Protein AF-W1Y046-F1 (afdb_monomer_lite)

Radius of gyration: 13.6 Å; chains: 1; bounding box: 36×24×29 Å

Foldseek 3Di:
DDADPLWDDPPDFFHDWDWDADPPLRAIEIETETQDPDDPPVVVVVCVVVVVDVRYPYYHYFHDNDGDPDRGDPD

Sequence (75 aa):
PAKKDGKLFKHGILRHIVIRKAFKTDEVMVILVTTNKKIPYVNELIDSLNSNNNSIKSIVQNINDKDTNLVMGEK

Secondary structure (DSSP, 8-state):
--EETTEE-TT-SEEEEEEEE-TTT--EEEEEEESSSPPTTHHHHHHHHHHT-TTEEEEEEEE--S-SS-SS---

pLDDT: mean 87.61, std 8.89, range [57.91, 96.06]

Organism: NCBI:txid408170

Structure (mmCIF, N/CA/C/O backbone):
data_AF-W1Y046-F1
#
_entry.id   AF-W1Y046-F1
#
loop_
_atom_site.group_PDB
_atom_site.id
_atom_site.type_symbol
_atom_site.label_atom_id
_atom_site.label_alt_id
_atom_site.label_comp_id
_atom_site.label_asym_id
_atom_site.label_entity_id
_atom_site.label_seq_id
_atom_site.pdbx_PDB_ins_code
_atom_site.Cartn_x
_atom_site.Cartn_y
_atom_site.Cartn_z
_atom_site.occupancy
_atom_site.B_iso_or_equiv
_atom_site.auth_seq_id
_atom_site.auth_comp_id
_atom_site.auth_asym_id
_atom_site.auth_atom_id
_atom_site.pdbx_PDB_model_num
ATOM 1 N N . PRO A 1 1 ? 9.245 -4.890 -3.463 1.00 61.31 1 PRO A N 1
ATOM 2 C CA . PRO A 1 1 ? 10.706 -4.912 -3.328 1.00 61.31 1 PRO A CA 1
ATOM 3 C C . PRO A 1 1 ? 11.202 -4.011 -2.195 1.00 61.31 1 PRO A C 1
ATOM 5 O O . PRO A 1 1 ? 11.103 -2.790 -2.278 1.00 61.31 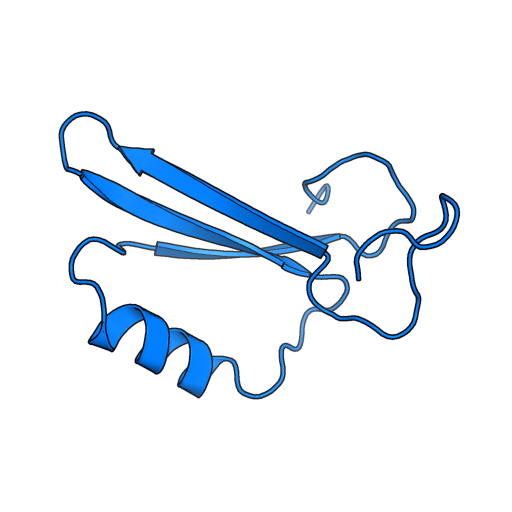1 PRO A O 1
ATOM 8 N N . ALA A 1 2 ? 11.768 -4.629 -1.160 1.00 63.25 2 ALA A N 1
ATOM 9 C CA . ALA A 1 2 ? 12.735 -3.943 -0.314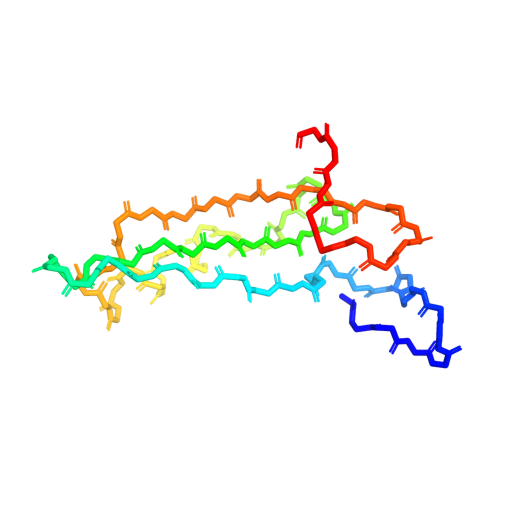 1.00 63.25 2 ALA A CA 1
ATOM 10 C C . ALA A 1 2 ? 13.964 -3.562 -1.163 1.00 63.25 2 ALA A C 1
ATOM 12 O O .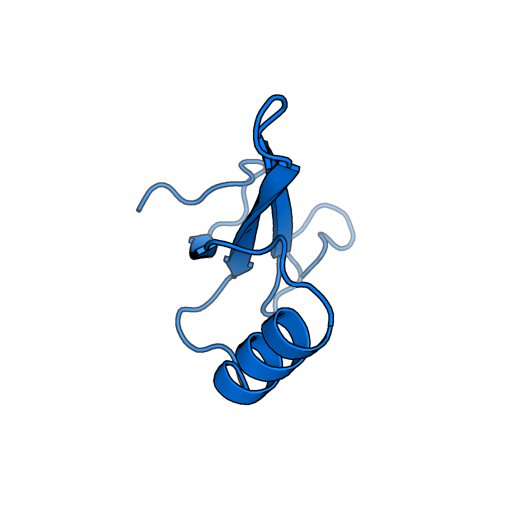 ALA A 1 2 ? 14.257 -4.219 -2.170 1.00 63.25 2 ALA A O 1
ATOM 13 N N . LYS A 1 3 ? 14.676 -2.496 -0.787 1.00 70.19 3 LYS A N 1
ATOM 14 C CA . LYS A 1 3 ? 15.989 -2.220 -1.377 1.00 70.19 3 LYS A CA 1
ATOM 15 C C . LYS A 1 3 ? 16.935 -3.368 -1.017 1.00 70.19 3 LYS A C 1
ATOM 17 O O . LYS A 1 3 ? 16.995 -3.760 0.145 1.00 70.19 3 LYS A O 1
ATOM 22 N N . LYS A 1 4 ? 17.661 -3.895 -2.002 1.00 71.38 4 LYS A N 1
ATOM 23 C CA . LYS A 1 4 ? 18.757 -4.848 -1.794 1.00 71.38 4 LYS A CA 1
ATOM 24 C C . LYS A 1 4 ? 20.050 -4.111 -2.132 1.00 71.38 4 LYS A C 1
ATOM 26 O O . LYS A 1 4 ? 20.165 -3.571 -3.230 1.00 71.38 4 LYS A O 1
ATOM 31 N N . ASP A 1 5 ? 20.958 -4.007 -1.166 1.00 81.38 5 ASP A N 1
ATOM 32 C CA . ASP A 1 5 ? 22.246 -3.308 -1.312 1.00 81.38 5 ASP A CA 1
ATOM 33 C C . ASP A 1 5 ? 22.098 -1.843 -1.777 1.00 81.38 5 ASP A C 1
ATOM 35 O O . ASP A 1 5 ? 22.800 -1.360 -2.663 1.00 81.38 5 ASP A O 1
ATOM 39 N N . GLY A 1 6 ? 21.107 -1.133 -1.222 1.00 73.00 6 GLY A N 1
ATOM 40 C CA . GLY A 1 6 ? 20.832 0.276 -1.536 1.00 73.00 6 GLY A CA 1
ATOM 41 C C . GLY A 1 6 ? 20.109 0.526 -2.865 1.00 73.00 6 GLY A C 1
ATOM 42 O O . GLY A 1 6 ? 19.660 1.650 -3.100 1.00 73.00 6 GLY A O 1
ATOM 43 N N . LYS A 1 7 ? 19.920 -0.507 -3.694 1.00 74.06 7 LYS A N 1
ATOM 44 C CA . LYS A 1 7 ? 19.218 -0.431 -4.983 1.00 74.06 7 LYS A CA 1
ATOM 45 C C . LYS A 1 7 ? 17.823 -1.028 -4.903 1.00 74.06 7 LYS A C 1
ATOM 47 O O . LYS A 1 7 ? 17.577 -1.990 -4.168 1.00 74.06 7 LYS A O 1
ATOM 52 N N . LEU A 1 8 ? 16.900 -0.487 -5.691 1.00 78.00 8 LEU A N 1
ATOM 53 C CA . LEU A 1 8 ? 15.568 -1.069 -5.813 1.00 78.00 8 LEU A CA 1
ATOM 54 C C . LEU A 1 8 ? 15.651 -2.492 -6.391 1.00 78.00 8 LEU A C 1
ATOM 56 O O . LEU A 1 8 ? 16.170 -2.709 -7.488 1.00 78.00 8 LEU A O 1
ATOM 60 N N . PHE A 1 9 ? 15.109 -3.475 -5.669 1.00 80.44 9 PHE A N 1
ATOM 61 C CA . PHE A 1 9 ? 15.045 -4.846 -6.167 1.00 80.44 9 PHE A CA 1
ATOM 62 C C . PHE A 1 9 ? 14.051 -4.949 -7.337 1.00 80.44 9 PHE A C 1
ATOM 64 O O . PHE A 1 9 ? 12.854 -4.722 -7.168 1.00 80.44 9 PHE A O 1
ATOM 71 N N . LYS A 1 10 ? 14.537 -5.303 -8.533 1.00 73.38 10 LYS A N 1
ATOM 72 C CA . LYS A 1 10 ? 13.744 -5.264 -9.779 1.00 73.38 10 LYS A CA 1
ATOM 73 C C . LYS A 1 10 ? 12.638 -6.323 -9.876 1.00 73.38 10 LYS A C 1
ATOM 75 O O . LYS A 1 10 ? 11.727 -6.163 -10.678 1.00 73.38 10 LYS A O 1
ATOM 80 N N . HIS A 1 11 ? 12.695 -7.392 -9.082 1.00 79.62 11 HIS A N 1
ATOM 81 C CA . HIS A 1 11 ? 11.780 -8.538 -9.202 1.00 79.62 11 HIS A CA 1
ATOM 82 C C . HIS A 1 11 ? 10.681 -8.578 -8.128 1.00 79.62 11 HIS A C 1
ATOM 84 O O . HIS A 1 11 ? 10.152 -9.640 -7.823 1.00 79.62 11 HIS A O 1
ATOM 90 N N . GLY A 1 12 ? 10.320 -7.435 -7.533 1.00 84.94 12 GLY A N 1
ATOM 91 C CA . GL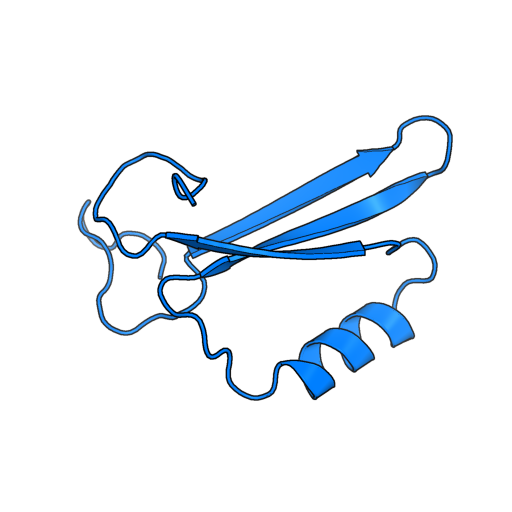Y A 1 12 ? 9.237 -7.359 -6.547 1.00 84.94 12 GLY A CA 1
ATOM 92 C C . GLY A 1 12 ? 8.211 -6.277 -6.871 1.00 84.94 12 GLY A C 1
ATOM 93 O O . GLY A 1 12 ? 8.553 -5.252 -7.454 1.00 84.94 12 GLY A O 1
ATOM 94 N N . ILE A 1 13 ? 6.968 -6.479 -6.424 1.00 90.56 13 ILE A N 1
ATOM 95 C CA . ILE A 1 13 ? 5.852 -5.551 -6.683 1.00 90.56 13 ILE A CA 1
ATOM 96 C C . ILE A 1 13 ? 5.630 -4.590 -5.507 1.00 90.56 13 ILE A C 1
ATOM 98 O O . ILE A 1 13 ? 5.603 -3.382 -5.700 1.00 90.56 13 ILE A O 1
ATOM 102 N N . LEU A 1 14 ? 5.549 -5.087 -4.270 1.00 90.50 14 LEU A N 1
ATOM 103 C CA . LEU A 1 14 ? 5.198 -4.279 -3.090 1.00 90.50 14 LEU A CA 1
ATOM 104 C C . LEU A 1 14 ? 6.420 -3.649 -2.404 1.00 90.50 14 LEU A C 1
ATOM 106 O O . LEU A 1 14 ? 7.251 -4.374 -1.861 1.00 90.50 14 LEU A O 1
ATOM 110 N N . ARG A 1 15 ? 6.556 -2.321 -2.425 1.00 90.56 15 ARG A N 1
ATOM 111 C CA . ARG A 1 15 ? 7.678 -1.572 -1.820 1.00 90.56 15 ARG A CA 1
ATOM 112 C C . ARG A 1 15 ? 7.472 -1.300 -0.337 1.00 90.56 15 ARG A C 1
ATOM 114 O O . ARG A 1 15 ? 8.352 -1.594 0.462 1.00 90.56 15 ARG A O 1
ATOM 121 N N . HIS A 1 16 ? 6.316 -0.738 0.002 1.00 91.19 16 HIS A N 1
ATOM 122 C CA . HIS A 1 16 ? 5.960 -0.335 1.357 1.00 91.19 16 HIS A CA 1
ATOM 123 C C . HIS A 1 16 ? 4.479 -0.608 1.602 1.00 91.19 16 HIS A C 1
ATOM 125 O O . HIS A 1 16 ? 3.667 -0.545 0.678 1.00 91.19 16 HIS A O 1
ATOM 131 N N . ILE A 1 17 ? 4.137 -0.856 2.862 1.00 93.44 17 ILE A N 1
ATOM 132 C CA . ILE A 1 17 ? 2.764 -0.802 3.354 1.00 93.44 17 ILE A CA 1
ATOM 133 C C . ILE A 1 17 ? 2.722 0.367 4.328 1.00 93.44 17 ILE A C 1
ATOM 135 O O . ILE A 1 17 ? 3.445 0.367 5.324 1.00 93.44 17 ILE A O 1
ATOM 139 N N . VAL A 1 18 ? 1.908 1.373 4.028 1.00 94.62 18 VAL A N 1
ATOM 140 C CA . VAL A 1 18 ? 1.679 2.496 4.936 1.00 94.62 18 VAL A CA 1
ATOM 141 C C . VAL A 1 18 ? 0.310 2.314 5.562 1.00 94.62 18 VAL A C 1
ATOM 143 O O . VAL A 1 18 ? -0.689 2.196 4.860 1.00 94.62 18 VAL A O 1
ATOM 146 N N . ILE A 1 19 ? 0.273 2.294 6.888 1.00 94.06 19 ILE A N 1
ATOM 147 C CA . ILE A 1 19 ? -0.960 2.195 7.658 1.00 94.06 19 ILE A CA 1
ATOM 148 C C . ILE A 1 19 ? -1.216 3.551 8.299 1.00 94.06 19 ILE A C 1
ATOM 150 O O . ILE A 1 19 ? -0.352 4.090 8.992 1.00 94.06 19 ILE A O 1
ATOM 154 N N . ARG A 1 20 ? -2.401 4.109 8.066 1.00 94.50 20 ARG A N 1
ATOM 155 C CA . ARG A 1 20 ? -2.897 5.274 8.802 1.00 94.50 20 ARG A CA 1
ATOM 156 C C . ARG A 1 20 ? -4.073 4.828 9.646 1.00 94.50 20 ARG A C 1
ATOM 158 O O . ARG A 1 20 ? -4.968 4.167 9.134 1.00 94.50 20 ARG A O 1
ATOM 165 N N . LYS A 1 21 ? -4.065 5.197 10.921 1.00 94.12 21 LYS A N 1
ATOM 166 C CA . LYS A 1 21 ? -5.135 4.885 11.863 1.00 94.12 21 LYS A CA 1
ATOM 167 C C . LYS A 1 21 ? -5.699 6.180 12.430 1.00 94.12 21 LYS A C 1
ATOM 169 O O . LYS A 1 21 ? -4.941 7.016 12.923 1.00 94.12 21 LYS A O 1
ATOM 174 N N . ALA A 1 22 ? -7.008 6.358 12.343 1.00 94.38 22 ALA A N 1
ATOM 175 C CA . ALA A 1 22 ? -7.695 7.487 12.940 1.00 94.38 22 ALA A CA 1
ATOM 176 C C . ALA A 1 22 ? -7.736 7.312 14.462 1.00 94.38 22 ALA A C 1
ATOM 178 O O . ALA A 1 22 ? -8.227 6.309 14.972 1.00 94.38 22 ALA A O 1
ATOM 179 N N . PHE A 1 23 ? -7.236 8.306 15.197 1.00 92.31 23 PHE A N 1
ATOM 180 C CA . PHE A 1 23 ? -7.121 8.220 16.655 1.00 92.31 23 PHE A CA 1
ATOM 181 C C . PHE A 1 23 ? -8.481 8.117 17.361 1.00 92.31 23 PHE A C 1
ATOM 183 O O . PHE A 1 23 ? -8.606 7.434 18.369 1.00 92.31 23 PHE A O 1
ATOM 190 N N . LYS A 1 24 ? -9.509 8.787 16.826 1.00 94.38 24 LYS A N 1
ATOM 191 C CA . LYS A 1 24 ? -10.839 8.857 17.448 1.00 94.38 24 LYS A CA 1
ATOM 192 C C . LYS A 1 24 ? -11.780 7.728 17.019 1.00 94.38 24 LYS A C 1
ATOM 194 O O . LYS A 1 24 ? -12.592 7.297 17.826 1.00 94.38 24 LYS A O 1
ATOM 199 N N . THR A 1 25 ? -11.716 7.298 15.758 1.00 93.12 25 THR A N 1
ATOM 200 C CA . THR A 1 25 ? -12.670 6.334 15.176 1.00 93.12 25 THR A CA 1
ATOM 201 C C . THR A 1 25 ? -12.106 4.922 15.049 1.00 93.12 25 THR A C 1
ATOM 203 O O . THR A 1 25 ? -12.835 4.019 14.658 1.00 93.12 25 THR A O 1
ATOM 206 N N . ASP A 1 26 ? -10.821 4.723 15.361 1.00 91.12 26 ASP A N 1
ATOM 207 C CA . ASP A 1 26 ? -10.081 3.469 15.153 1.00 91.12 26 ASP A CA 1
ATOM 208 C C . ASP A 1 26 ? -9.981 3.021 13.682 1.00 91.12 26 ASP A C 1
ATOM 210 O O . ASP A 1 26 ? -9.414 1.974 13.381 1.00 91.12 26 ASP A O 1
ATOM 214 N N . GLU A 1 27 ? -10.488 3.827 12.749 1.00 94.12 27 GLU A N 1
ATOM 215 C CA . GLU A 1 27 ? -10.541 3.493 11.331 1.00 94.12 27 GLU A CA 1
ATOM 216 C C . GLU A 1 27 ? -9.148 3.437 10.718 1.00 94.12 27 GLU A C 1
ATOM 218 O O . GLU A 1 27 ? -8.291 4.291 10.963 1.00 94.12 27 GLU A O 1
ATOM 223 N N . VAL A 1 28 ? -8.936 2.435 9.874 1.00 94.25 28 VAL A N 1
ATOM 224 C CA . VAL A 1 28 ? -7.650 2.138 9.259 1.00 94.25 28 VAL A CA 1
ATOM 225 C C . VAL A 1 28 ? -7.722 2.357 7.752 1.00 94.25 28 VAL A C 1
ATOM 227 O O . VAL A 1 28 ? -8.611 1.853 7.063 1.00 94.25 28 VAL A O 1
ATOM 230 N N . MET A 1 29 ? -6.740 3.089 7.235 1.00 95.44 29 MET A N 1
ATOM 231 C CA . MET A 1 29 ? -6.425 3.187 5.816 1.00 95.44 29 MET A CA 1
ATOM 232 C C . MET A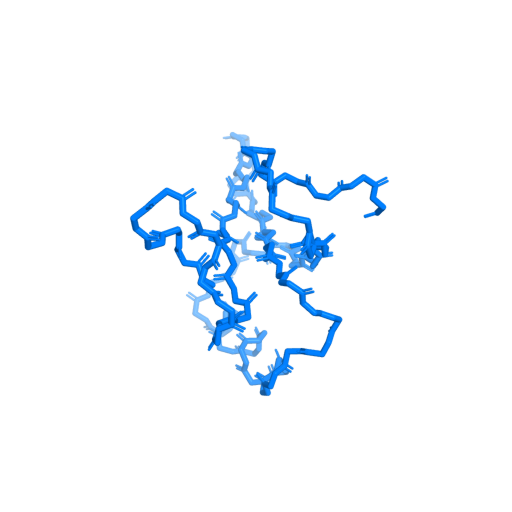 1 29 ? -5.128 2.432 5.545 1.00 95.44 29 MET A C 1
ATOM 234 O O . MET A 1 29 ? -4.080 2.742 6.120 1.00 95.44 29 MET A O 1
ATOM 238 N N . VAL A 1 30 ? -5.204 1.464 4.639 1.00 95.38 30 VAL A N 1
ATOM 239 C CA . VAL A 1 30 ? -4.058 0.702 4.145 1.00 95.38 30 VAL A CA 1
ATOM 240 C C . VAL A 1 30 ? -3.627 1.300 2.814 1.00 95.38 30 VAL A C 1
ATOM 242 O O . VAL A 1 30 ? -4.428 1.396 1.893 1.00 95.38 30 VAL A O 1
ATOM 245 N N . ILE A 1 31 ? -2.364 1.691 2.686 1.00 96.06 31 ILE A N 1
ATOM 246 C CA . ILE A 1 31 ? -1.797 2.181 1.429 1.00 96.06 31 ILE A CA 1
ATOM 247 C C . ILE A 1 31 ? -0.716 1.202 0.979 1.00 96.06 31 ILE A C 1
ATOM 249 O O . ILE A 1 31 ? 0.337 1.077 1.612 1.00 96.06 31 ILE A O 1
ATOM 253 N N . LEU A 1 32 ? -0.976 0.511 -0.125 1.00 95.25 32 LEU A N 1
ATOM 254 C CA . LEU A 1 32 ? -0.036 -0.386 -0.781 1.00 95.25 32 LEU A CA 1
ATOM 255 C C . LEU A 1 32 ? 0.811 0.427 -1.758 1.00 95.25 32 LEU A C 1
ATOM 257 O O . LEU A 1 32 ? 0.316 0.875 -2.792 1.00 95.25 32 LEU A O 1
ATOM 261 N N . VAL A 1 33 ? 2.091 0.618 -1.444 1.00 93.88 33 VAL A N 1
ATOM 262 C CA . VAL A 1 33 ? 3.029 1.258 -2.370 1.00 93.88 33 VAL A CA 1
ATOM 263 C C . VAL A 1 33 ? 3.635 0.191 -3.272 1.00 93.88 33 VAL A C 1
ATOM 265 O O . VAL A 1 33 ? 4.398 -0.657 -2.803 1.00 93.88 33 VAL A O 1
ATOM 268 N N . THR A 1 34 ? 3.344 0.238 -4.568 1.00 93.25 34 THR A N 1
ATOM 269 C CA . THR A 1 34 ? 3.752 -0.781 -5.545 1.00 93.25 34 THR A CA 1
ATOM 270 C C . THR A 1 34 ? 4.614 -0.216 -6.663 1.00 93.25 34 THR A C 1
ATOM 272 O O . THR A 1 34 ? 4.473 0.942 -7.025 1.00 93.25 34 THR A O 1
ATOM 275 N N . THR A 1 35 ? 5.477 -1.028 -7.266 1.00 91.44 35 THR A N 1
ATOM 276 C CA . THR A 1 35 ? 6.231 -0.640 -8.472 1.00 91.44 35 THR A CA 1
ATOM 277 C C . THR A 1 35 ? 5.370 -0.629 -9.732 1.00 91.44 35 THR A C 1
ATOM 279 O O . THR A 1 35 ? 5.661 0.124 -10.648 1.00 91.44 35 THR A O 1
ATOM 282 N N . ASN A 1 36 ? 4.289 -1.414 -9.777 1.00 90.06 36 ASN A N 1
ATOM 283 C CA . ASN A 1 36 ? 3.449 -1.581 -10.964 1.00 90.06 36 ASN A CA 1
ATOM 284 C C . ASN A 1 36 ? 1.967 -1.378 -10.633 1.00 90.06 36 ASN A C 1
ATOM 286 O O . ASN A 1 36 ? 1.534 -1.637 -9.513 1.00 90.06 36 ASN A O 1
ATOM 290 N N . LYS A 1 37 ? 1.168 -1.016 -11.645 1.00 91.38 37 LYS A N 1
ATOM 291 C CA . LYS A 1 37 ? -0.294 -0.887 -11.516 1.00 91.38 37 LYS A CA 1
ATOM 292 C C . LYS A 1 37 ? -0.986 -2.219 -11.228 1.00 91.38 37 LYS A C 1
ATOM 294 O O . LYS A 1 37 ? -1.916 -2.272 -10.436 1.00 91.38 37 LYS A O 1
ATOM 299 N N . LYS A 1 38 ? -0.550 -3.301 -11.874 1.00 91.75 38 LYS A N 1
ATOM 300 C CA . LYS A 1 38 ? -1.170 -4.618 -11.706 1.00 91.75 38 LYS A CA 1
ATOM 301 C C . LYS A 1 38 ? -0.584 -5.322 -10.485 1.00 91.75 38 LYS A C 1
ATOM 303 O O . LYS A 1 38 ? 0.607 -5.628 -10.464 1.00 91.75 38 LYS A O 1
ATOM 308 N N . ILE A 1 39 ? -1.443 -5.617 -9.517 1.00 92.25 39 ILE A N 1
ATOM 309 C CA . ILE A 1 39 ? -1.141 -6.482 -8.377 1.00 92.25 39 ILE A CA 1
ATOM 310 C C . ILE A 1 39 ? -1.789 -7.848 -8.663 1.00 92.25 39 ILE A C 1
ATOM 312 O O . ILE A 1 39 ? -2.999 -7.902 -8.893 1.00 92.25 39 ILE A O 1
ATOM 316 N N . PRO A 1 40 ? -1.019 -8.947 -8.725 1.00 91.94 40 PRO A N 1
ATOM 317 C CA . PRO A 1 40 ? -1.580 -10.292 -8.818 1.00 91.94 40 PRO A CA 1
ATOM 318 C C . PRO A 1 40 ? -2.477 -10.590 -7.613 1.00 91.94 40 PRO A C 1
ATOM 320 O O . PRO A 1 40 ? -2.109 -10.240 -6.495 1.00 91.94 40 PRO A O 1
ATOM 323 N N . TYR A 1 41 ? -3.617 -11.245 -7.846 1.00 94.06 41 TYR A N 1
ATOM 324 C CA . TYR A 1 41 ? -4.562 -11.670 -6.801 1.00 94.06 41 TYR A CA 1
ATOM 325 C C . TYR A 1 41 ? -5.019 -10.537 -5.860 1.00 94.06 41 TYR A C 1
ATOM 327 O O . TYR A 1 41 ? -5.151 -10.708 -4.648 1.00 94.06 41 TYR A O 1
ATOM 335 N N . VAL A 1 42 ? -5.186 -9.324 -6.403 1.00 91.81 42 VAL A N 1
ATOM 336 C CA . VAL A 1 42 ? -5.519 -8.138 -5.598 1.00 91.81 42 VAL A CA 1
ATOM 337 C C . VAL A 1 42 ? -6.897 -8.234 -4.950 1.00 91.81 42 VAL A C 1
ATOM 339 O O . VAL A 1 42 ? -7.075 -7.733 -3.847 1.00 91.81 42 VAL A O 1
ATOM 342 N N . ASN A 1 43 ? -7.850 -8.893 -5.607 1.00 92.88 43 ASN A N 1
ATOM 343 C CA . ASN A 1 43 ? -9.196 -9.059 -5.072 1.00 92.88 43 ASN A CA 1
ATOM 344 C C . ASN A 1 43 ? -9.168 -10.013 -3.877 1.00 92.88 43 ASN A C 1
ATOM 346 O O . ASN A 1 43 ? -9.650 -9.654 -2.813 1.00 92.88 43 ASN A O 1
ATOM 350 N N . GLU A 1 44 ? -8.482 -11.149 -3.998 1.00 94.62 44 GLU A N 1
ATOM 351 C CA . GLU A 1 44 ? -8.293 -12.110 -2.910 1.00 94.62 44 GLU A CA 1
ATOM 352 C C . GLU A 1 44 ? -7.550 -11.483 -1.723 1.00 94.62 44 GLU A C 1
ATOM 354 O O . GLU A 1 44 ? -7.870 -11.755 -0.563 1.00 94.62 44 GLU A O 1
ATOM 359 N N . LEU A 1 45 ? -6.578 -10.605 -1.999 1.00 91.62 45 LEU A N 1
ATOM 360 C CA . LEU A 1 45 ? -5.905 -9.813 -0.971 1.00 91.62 45 LEU A CA 1
ATOM 361 C C . LEU A 1 45 ? -6.878 -8.856 -0.266 1.00 91.62 45 LEU A C 1
ATOM 363 O O . LEU A 1 45 ? -6.886 -8.807 0.963 1.00 91.62 45 LEU A O 1
ATOM 367 N N . ILE A 1 46 ? -7.683 -8.101 -1.019 1.00 91.38 46 ILE A N 1
ATOM 368 C CA . ILE A 1 46 ? -8.688 -7.176 -0.471 1.00 91.38 46 ILE A CA 1
ATOM 369 C C . ILE A 1 46 ? -9.712 -7.943 0.372 1.00 91.38 46 ILE A C 1
ATOM 371 O O . ILE A 1 46 ? -9.985 -7.548 1.505 1.00 91.38 46 ILE A O 1
ATOM 375 N N . ASP A 1 47 ? -10.217 -9.064 -0.133 1.00 92.44 47 ASP A N 1
ATOM 376 C CA . ASP A 1 47 ? -11.192 -9.908 0.555 1.00 92.44 47 ASP A CA 1
ATOM 377 C C . ASP A 1 47 ? -10.612 -10.473 1.854 1.00 92.44 47 ASP A C 1
ATOM 379 O O . ASP A 1 47 ? -11.258 -10.419 2.902 1.00 92.44 47 ASP A O 1
ATOM 383 N N . SER A 1 48 ? -9.359 -10.934 1.827 1.00 91.38 48 SER A N 1
ATOM 384 C CA . SER A 1 48 ? -8.663 -11.431 3.021 1.00 91.38 48 SER A CA 1
ATOM 385 C C . SER A 1 48 ? -8.433 -10.329 4.058 1.00 91.38 48 SER A C 1
ATOM 387 O O . SER A 1 48 ? -8.540 -10.580 5.259 1.00 91.38 48 SER A O 1
ATOM 389 N N . LEU A 1 49 ? -8.129 -9.103 3.624 1.00 89.25 49 LEU A N 1
ATOM 390 C CA . LEU A 1 49 ? -7.960 -7.959 4.525 1.00 89.25 49 LEU A CA 1
ATOM 391 C C . LEU A 1 49 ? -9.292 -7.541 5.160 1.00 89.25 49 LEU A C 1
ATOM 393 O O . LEU A 1 49 ? -9.336 -7.296 6.365 1.00 89.25 49 LEU A O 1
ATOM 397 N N . ASN A 1 50 ? -10.372 -7.514 4.377 1.00 86.31 50 ASN A N 1
ATOM 398 C CA . ASN A 1 50 ? -11.707 -7.152 4.854 1.00 86.31 50 ASN A CA 1
ATOM 399 C C . ASN A 1 50 ? -12.299 -8.214 5.792 1.00 86.31 50 ASN A C 1
ATOM 401 O O . ASN A 1 50 ? -12.899 -7.868 6.806 1.00 86.31 50 ASN A O 1
ATOM 405 N N . SER A 1 51 ? -12.102 -9.501 5.492 1.00 84.88 51 SER A N 1
ATOM 406 C CA . SER A 1 51 ? -12.673 -10.612 6.274 1.00 84.88 51 SER A CA 1
ATOM 407 C C . SER A 1 51 ? -12.099 -10.710 7.689 1.00 84.88 51 SER A C 1
ATOM 409 O O . SER A 1 51 ? -12.762 -11.205 8.595 1.00 84.88 51 SER A O 1
ATOM 411 N N . ASN A 1 52 ? -10.866 -10.240 7.885 1.00 73.44 52 ASN A N 1
ATOM 412 C CA . ASN A 1 52 ? -10.163 -10.338 9.162 1.00 73.44 52 ASN A CA 1
ATOM 413 C C . ASN A 1 52 ? -10.272 -9.069 10.022 1.00 73.44 52 ASN A C 1
ATOM 415 O O . ASN A 1 52 ? -9.785 -9.083 11.154 1.00 73.44 52 ASN A O 1
ATOM 419 N N . ASN A 1 53 ? -10.819 -7.953 9.511 1.00 67.75 53 ASN A N 1
ATOM 420 C CA . ASN A 1 53 ? -10.689 -6.676 10.213 1.00 67.75 53 ASN A CA 1
ATOM 421 C C . ASN A 1 53 ? -11.757 -5.622 9.854 1.00 67.75 53 ASN A C 1
ATOM 423 O O . ASN A 1 53 ? -11.633 -4.893 8.869 1.00 67.75 53 ASN A O 1
ATOM 427 N N . ASN A 1 54 ? -12.759 -5.448 10.723 1.00 74.62 54 ASN A N 1
ATOM 428 C CA . ASN A 1 54 ? -13.839 -4.466 10.534 1.00 74.62 54 ASN A CA 1
ATOM 429 C C . ASN A 1 54 ? -13.374 -2.993 10.598 1.00 74.62 54 ASN A C 1
ATOM 431 O O . ASN A 1 54 ? -14.137 -2.092 10.234 1.00 74.62 54 ASN A O 1
ATOM 435 N N . SER A 1 55 ? -12.144 -2.731 11.054 1.00 87.75 55 SER A N 1
ATOM 436 C CA . SER A 1 55 ? -11.592 -1.376 11.167 1.00 87.75 55 SER A CA 1
ATOM 437 C C . SER A 1 55 ? -11.021 -0.833 9.852 1.00 87.75 55 SER A C 1
ATOM 439 O O . SER A 1 55 ? -10.811 0.375 9.746 1.00 87.75 55 SER A O 1
ATOM 441 N N . ILE A 1 56 ? -10.767 -1.669 8.836 1.00 92.56 56 ILE A N 1
ATOM 442 C CA . ILE A 1 56 ? -10.242 -1.195 7.545 1.00 92.56 56 ILE A CA 1
ATOM 443 C C . ILE A 1 56 ? -11.365 -0.504 6.765 1.00 92.56 56 ILE A C 1
ATOM 445 O O . ILE A 1 56 ? -12.350 -1.124 6.377 1.00 92.56 56 ILE A O 1
ATOM 449 N N . LYS A 1 57 ? -11.211 0.800 6.523 1.00 93.44 57 LYS A N 1
ATOM 450 C CA . LYS A 1 57 ? -12.178 1.617 5.769 1.00 93.44 57 LYS A CA 1
ATOM 451 C C . LYS A 1 57 ? -11.741 1.924 4.353 1.00 93.44 57 LYS A C 1
ATOM 453 O O . LYS A 1 57 ? -12.568 2.254 3.511 1.00 93.44 57 LYS A O 1
ATOM 458 N N . SER A 1 58 ? -10.442 1.866 4.091 1.00 93.00 58 SER A N 1
ATOM 459 C CA . SER A 1 58 ? -9.910 2.156 2.766 1.00 93.00 58 SER A CA 1
ATOM 460 C C . SER A 1 58 ? -8.628 1.387 2.503 1.00 93.00 58 SER A C 1
ATOM 462 O O . SER A 1 58 ? -7.773 1.236 3.378 1.00 93.00 58 SER A O 1
ATOM 464 N N . ILE A 1 59 ? -8.507 0.921 1.265 1.00 94.38 59 ILE A N 1
ATOM 465 C CA . ILE A 1 59 ? -7.301 0.319 0.716 1.00 94.38 59 ILE A CA 1
ATOM 466 C C . ILE A 1 59 ? -6.954 1.134 -0.528 1.00 94.38 59 ILE A C 1
ATOM 468 O O . ILE A 1 59 ? -7.749 1.222 -1.461 1.00 94.38 59 ILE A O 1
ATOM 472 N N . VAL A 1 60 ? -5.791 1.774 -0.519 1.00 94.94 60 VAL A N 1
ATOM 473 C CA . VAL A 1 60 ? -5.314 2.654 -1.589 1.00 94.94 60 VAL A CA 1
ATOM 474 C C . VAL A 1 60 ? -4.061 2.046 -2.195 1.00 94.94 60 VAL A C 1
ATOM 476 O O . VAL A 1 60 ? -3.188 1.560 -1.479 1.00 94.94 60 VAL A O 1
ATOM 479 N N . GLN A 1 61 ? -3.937 2.104 -3.514 1.00 95.19 61 GLN A N 1
ATOM 480 C CA . GLN A 1 61 ? -2.703 1.754 -4.203 1.00 95.19 61 GLN A CA 1
ATOM 481 C C . GLN A 1 61 ? -1.972 3.033 -4.609 1.00 95.19 61 GLN A C 1
ATOM 483 O O . GLN A 1 61 ? -2.529 3.857 -5.328 1.00 95.19 61 GLN A O 1
ATOM 488 N N . ASN A 1 62 ? -0.719 3.177 -4.183 1.00 95.56 62 ASN A N 1
ATOM 489 C CA . ASN A 1 62 ? 0.185 4.211 -4.679 1.00 95.56 62 ASN A CA 1
ATOM 490 C C . ASN A 1 62 ? 1.273 3.559 -5.539 1.00 95.56 62 ASN A C 1
ATOM 492 O O . ASN A 1 62 ? 1.904 2.593 -5.111 1.00 95.56 62 ASN A O 1
ATOM 496 N N . ILE A 1 63 ? 1.512 4.070 -6.744 1.00 93.38 63 ILE A N 1
ATOM 497 C CA . ILE A 1 63 ? 2.497 3.499 -7.663 1.00 93.38 63 ILE A CA 1
ATOM 498 C C . ILE A 1 63 ? 3.780 4.334 -7.620 1.00 93.38 63 ILE A C 1
ATOM 500 O O . ILE A 1 63 ? 3.782 5.517 -7.943 1.00 93.38 63 ILE A O 1
ATOM 504 N N . ASN A 1 64 ? 4.890 3.694 -7.257 1.00 92.06 64 ASN A N 1
ATOM 505 C CA . ASN A 1 64 ? 6.225 4.279 -7.263 1.00 92.06 64 ASN A CA 1
ATOM 506 C C . ASN A 1 64 ? 7.222 3.305 -7.909 1.00 92.06 64 ASN A C 1
ATOM 508 O O . ASN A 1 64 ? 7.747 2.393 -7.262 1.00 92.06 64 ASN A O 1
ATOM 512 N N . ASP A 1 65 ? 7.490 3.501 -9.194 1.00 89.06 65 ASP A N 1
ATOM 513 C CA . ASP A 1 65 ? 8.436 2.725 -10.005 1.00 89.06 65 ASP A CA 1
ATOM 514 C C . ASP A 1 65 ? 9.866 3.299 -9.991 1.00 89.06 65 ASP A C 1
ATOM 516 O O . ASP A 1 65 ? 10.807 2.632 -10.422 1.00 89.06 65 ASP A O 1
ATOM 520 N N . LYS A 1 66 ? 10.062 4.499 -9.431 1.00 88.75 66 LYS A N 1
ATOM 521 C CA . LYS A 1 66 ? 11.355 5.197 -9.402 1.00 88.75 66 LYS A CA 1
ATOM 522 C C . LYS A 1 66 ? 12.306 4.601 -8.357 1.00 88.75 66 LYS A C 1
ATOM 524 O O . LYS A 1 66 ? 11.904 4.261 -7.238 1.00 88.75 66 LYS A O 1
ATOM 529 N N . ASP A 1 67 ? 13.601 4.518 -8.664 1.00 87.88 67 ASP A N 1
ATOM 530 C CA . A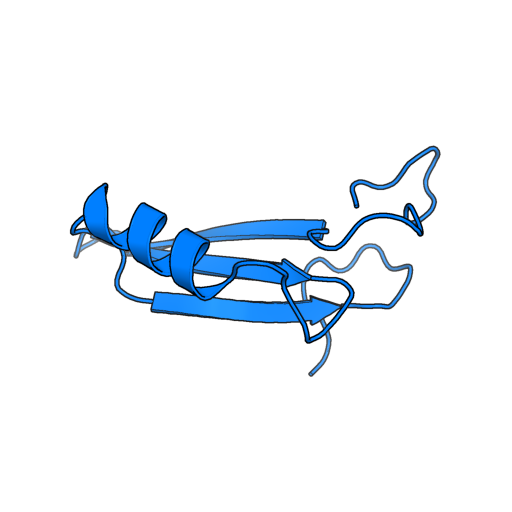SP A 1 67 ? 14.620 4.232 -7.642 1.00 87.88 67 ASP A CA 1
ATOM 531 C C . ASP A 1 67 ? 14.918 5.507 -6.843 1.00 87.88 67 ASP A C 1
ATOM 533 O O . ASP A 1 67 ? 15.787 6.306 -7.176 1.00 87.88 67 ASP A O 1
ATOM 537 N N . THR A 1 68 ? 14.108 5.731 -5.814 1.00 87.69 68 THR A N 1
ATOM 538 C CA . THR A 1 68 ? 14.174 6.893 -4.929 1.00 87.69 68 THR A CA 1
ATOM 539 C C . THR A 1 68 ? 13.967 6.465 -3.478 1.00 87.69 68 THR A C 1
ATOM 541 O O . THR A 1 68 ? 13.448 5.379 -3.198 1.00 87.69 68 THR A O 1
ATOM 544 N N . ASN A 1 69 ? 14.396 7.318 -2.549 1.00 85.94 69 ASN A N 1
ATOM 545 C CA . ASN A 1 69 ? 14.149 7.165 -1.114 1.00 85.94 69 ASN A CA 1
ATOM 546 C C . ASN A 1 69 ? 12.748 7.643 -0.698 1.00 85.94 69 ASN A C 1
ATOM 548 O O . ASN A 1 69 ? 12.350 7.432 0.445 1.00 85.94 69 ASN A O 1
ATOM 552 N N . LEU A 1 70 ? 11.996 8.277 -1.603 1.00 88.75 70 LEU A N 1
ATOM 553 C CA . LEU A 1 70 ? 10.613 8.666 -1.343 1.00 88.75 70 LEU A CA 1
ATOM 554 C C . LEU A 1 70 ? 9.722 7.426 -1.221 1.00 88.75 70 LEU A C 1
ATOM 556 O O . LEU A 1 70 ? 9.747 6.545 -2.082 1.00 88.75 70 LEU A O 1
ATOM 560 N N . VAL A 1 71 ? 8.913 7.379 -0.159 1.00 87.88 71 VAL A N 1
ATOM 561 C CA . VAL A 1 71 ? 7.952 6.289 0.072 1.00 87.88 71 VAL A CA 1
ATOM 562 C C . VAL A 1 71 ? 6.817 6.361 -0.947 1.00 87.88 71 VAL A C 1
ATOM 564 O O . VAL A 1 71 ? 6.504 5.366 -1.589 1.00 87.88 71 VAL A O 1
ATOM 567 N N . MET A 1 72 ? 6.220 7.539 -1.121 1.00 87.94 72 MET A N 1
ATOM 568 C CA . MET A 1 72 ? 5.088 7.752 -2.024 1.00 87.94 72 MET A CA 1
ATOM 569 C C . MET A 1 72 ? 5.560 8.090 -3.445 1.00 87.94 72 MET A C 1
ATOM 571 O O . MET A 1 72 ? 6.602 8.722 -3.615 1.00 87.94 72 MET A O 1
ATOM 575 N N . GLY A 1 73 ? 4.792 7.669 -4.453 1.00 84.88 73 GLY A N 1
ATOM 576 C CA . GLY A 1 73 ? 4.917 8.170 -5.820 1.00 84.88 73 GLY A CA 1
ATOM 577 C C . GLY A 1 73 ? 4.372 9.594 -5.954 1.00 84.88 73 GLY A C 1
ATOM 578 O O . GLY A 1 73 ? 3.639 10.074 -5.093 1.00 84.88 73 GLY A O 1
ATOM 579 N N . GLU A 1 74 ? 4.746 10.268 -7.038 1.00 79.38 74 GLU A N 1
ATOM 580 C CA . GLU A 1 74 ? 4.323 11.645 -7.349 1.00 79.38 74 GLU A CA 1
ATOM 581 C C . GLU A 1 74 ? 2.998 11.708 -8.134 1.00 79.38 74 GLU A C 1
ATOM 583 O O . GLU A 1 74 ? 2.606 12.782 -8.586 1.00 79.38 74 GLU A O 1
ATOM 588 N N . LYS A 1 75 ? 2.328 10.568 -8.338 1.00 57.91 75 LYS A N 1
ATOM 589 C CA . LYS A 1 75 ? 1.092 10.442 -9.117 1.00 57.91 75 LYS A CA 1
ATOM 590 C C . LYS A 1 75 ? 0.004 9.729 -8.335 1.00 57.91 75 LYS A C 1
ATOM 592 O O . LYS A 1 75 ? 0.341 8.750 -7.635 1.00 57.91 75 LYS A O 1
#